Protein AF-A0A7X8DKM2-F1 (afdb_monomer_lite)

Structure (mmCIF, N/CA/C/O backbone):
data_AF-A0A7X8DKM2-F1
#
_entry.id   AF-A0A7X8DKM2-F1
#
loop_
_atom_site.group_PDB
_atom_site.id
_atom_site.type_symbol
_atom_site.label_atom_id
_atom_site.label_alt_id
_atom_site.label_comp_id
_atom_site.label_asym_id
_atom_site.label_entity_id
_atom_site.label_seq_id
_atom_site.pdbx_PDB_ins_code
_atom_site.Cartn_x
_atom_site.Cartn_y
_atom_site.Cartn_z
_atom_site.occupancy
_atom_site.B_iso_or_equiv
_atom_site.auth_seq_id
_atom_site.auth_comp_id
_atom_site.auth_asym_id
_atom_site.auth_atom_id
_atom_site.pdbx_PDB_model_num
ATOM 1 N N . MET A 1 1 ? -3.247 -7.849 16.968 1.00 78.31 1 MET A N 1
ATOM 2 C CA . MET A 1 1 ? -2.980 -7.358 15.602 1.00 78.31 1 MET A CA 1
ATOM 3 C C . MET A 1 1 ? -3.725 -6.043 15.454 1.00 78.31 1 MET A C 1
ATOM 5 O O . MET A 1 1 ? -4.864 -5.984 15.901 1.00 78.31 1 MET A O 1
ATOM 9 N N . THR A 1 2 ? -3.074 -4.978 14.987 1.00 96.12 2 THR A N 1
ATOM 10 C CA . THR A 1 2 ? -3.753 -3.692 14.751 1.00 96.12 2 THR A CA 1
ATOM 11 C C . THR A 1 2 ? -4.358 -3.680 13.351 1.00 96.12 2 THR A C 1
ATOM 13 O O . THR A 1 2 ? -3.912 -4.419 12.474 1.00 96.12 2 THR A O 1
ATOM 16 N N . LYS A 1 3 ? -5.343 -2.811 13.122 1.00 97.44 3 LYS A N 1
ATOM 17 C CA . LYS A 1 3 ? -5.938 -2.609 11.795 1.00 97.44 3 LYS A CA 1
ATOM 18 C C . LYS A 1 3 ? -4.900 -2.169 10.763 1.00 97.44 3 LYS A C 1
ATOM 20 O O . LYS A 1 3 ? -4.917 -2.617 9.622 1.00 97.44 3 LYS A O 1
ATOM 25 N N . GLU A 1 4 ? -3.977 -1.311 11.182 1.00 98.25 4 GLU A N 1
ATOM 26 C CA . GLU A 1 4 ? -2.826 -0.876 10.397 1.00 98.25 4 GLU A CA 1
ATOM 27 C C . GLU A 1 4 ? -1.969 -2.070 9.968 1.00 98.25 4 GLU A C 1
ATOM 29 O O . GLU A 1 4 ? -1.613 -2.178 8.796 1.00 98.25 4 GLU A O 1
ATOM 34 N N . GLN A 1 5 ? -1.695 -2.995 10.894 1.00 98.00 5 GLN A N 1
ATOM 35 C CA . GLN A 1 5 ? -0.917 -4.191 10.593 1.00 98.00 5 GLN A CA 1
ATOM 36 C C . GLN A 1 5 ? -1.647 -5.099 9.600 1.00 98.00 5 GLN A C 1
ATOM 38 O O . GLN A 1 5 ? -1.021 -5.562 8.660 1.00 98.00 5 GLN A O 1
ATOM 43 N N . GLU A 1 6 ? -2.964 -5.294 9.732 1.00 98.25 6 GLU A N 1
ATOM 44 C CA . GLU A 1 6 ? -3.740 -6.103 8.775 1.00 98.25 6 GLU A CA 1
ATOM 45 C C . GLU A 1 6 ? -3.677 -5.551 7.343 1.00 98.25 6 GLU A C 1
ATOM 47 O O . GLU A 1 6 ? -3.551 -6.319 6.387 1.00 98.25 6 GLU A O 1
ATOM 52 N N . ILE A 1 7 ? -3.753 -4.224 7.188 1.00 98.31 7 ILE A N 1
ATOM 53 C CA . ILE A 1 7 ? -3.610 -3.558 5.885 1.00 98.31 7 ILE A CA 1
ATOM 54 C C . ILE A 1 7 ? -2.193 -3.752 5.345 1.00 98.31 7 ILE A C 1
ATOM 56 O O . ILE A 1 7 ? -2.018 -4.094 4.174 1.00 98.31 7 ILE A O 1
ATOM 60 N N . MET A 1 8 ? -1.182 -3.520 6.185 1.00 98.31 8 MET A N 1
ATOM 61 C CA . MET A 1 8 ? 0.214 -3.645 5.778 1.00 98.31 8 MET A CA 1
ATOM 62 C C . MET A 1 8 ? 0.561 -5.080 5.398 1.00 98.31 8 MET A C 1
ATOM 64 O O . MET A 1 8 ? 1.169 -5.269 4.350 1.00 98.31 8 MET A O 1
ATOM 68 N N . ASP A 1 9 ? 0.125 -6.073 6.171 1.00 98.44 9 ASP A N 1
ATOM 69 C CA . ASP A 1 9 ? 0.341 -7.495 5.892 1.00 98.44 9 ASP A CA 1
ATOM 70 C C . ASP A 1 9 ? -0.295 -7.890 4.558 1.00 98.44 9 ASP A C 1
ATOM 72 O O . ASP A 1 9 ? 0.364 -8.498 3.716 1.00 98.44 9 ASP A O 1
ATOM 76 N N . PHE A 1 10 ? -1.541 -7.467 4.318 1.00 98.62 10 PHE A N 1
ATOM 77 C CA . PHE A 1 10 ? -2.222 -7.701 3.046 1.00 98.62 10 PHE A CA 1
ATOM 78 C C . PHE A 1 10 ? -1.448 -7.116 1.860 1.00 98.62 10 PHE A C 1
ATOM 80 O O . PHE A 1 10 ? -1.180 -7.807 0.876 1.00 98.62 10 PHE A O 1
ATOM 87 N N . LEU A 1 11 ? -1.061 -5.841 1.947 1.00 98.31 11 LEU A N 1
ATOM 88 C CA . LEU A 1 11 ? -0.329 -5.187 0.865 1.00 98.31 11 LEU A CA 1
ATOM 89 C C . LEU A 1 11 ? 1.074 -5.772 0.696 1.00 98.31 11 LEU A C 1
ATOM 91 O O . LEU A 1 11 ? 1.571 -5.826 -0.428 1.00 98.31 11 LEU A O 1
ATOM 95 N N . TYR A 1 12 ? 1.709 -6.236 1.772 1.00 98.50 12 TYR A N 1
ATOM 96 C CA . TYR A 1 12 ? 3.008 -6.892 1.697 1.00 98.50 12 TYR A CA 1
ATOM 97 C C . TYR A 1 12 ? 2.914 -8.246 1.004 1.00 98.50 12 TYR A C 1
ATOM 99 O O . TYR A 1 12 ? 3.721 -8.535 0.125 1.00 98.50 12 TYR A O 1
ATOM 107 N N . GLU A 1 13 ? 1.912 -9.051 1.343 1.00 98.44 13 GLU A N 1
ATOM 108 C CA . GLU A 1 13 ? 1.685 -10.350 0.717 1.00 98.44 13 GLU A CA 1
ATOM 109 C C . GLU A 1 13 ? 1.379 -10.204 -0.778 1.00 98.44 13 GLU A C 1
ATOM 111 O O . GLU A 1 13 ? 1.988 -10.880 -1.608 1.00 98.44 13 GLU A O 1
ATOM 116 N N . LYS A 1 14 ? 0.450 -9.308 -1.132 1.00 98.38 14 LYS A N 1
ATOM 117 C CA . LYS A 1 14 ? -0.089 -9.238 -2.495 1.00 98.38 14 LYS A CA 1
ATOM 118 C C . LYS A 1 14 ? 0.693 -8.329 -3.441 1.00 98.38 14 LYS A C 1
ATOM 120 O O . LYS A 1 14 ? 0.668 -8.554 -4.648 1.00 98.38 14 LYS A O 1
ATOM 125 N N . VAL A 1 15 ? 1.361 -7.293 -2.927 1.00 97.88 15 VAL A N 1
ATOM 126 C CA . VAL A 1 15 ? 1.976 -6.248 -3.764 1.00 97.88 15 VAL A CA 1
ATOM 127 C C . VAL A 1 15 ? 3.442 -6.022 -3.411 1.00 97.88 15 VAL A C 1
ATOM 129 O O . VAL A 1 15 ? 4.318 -6.234 -4.247 1.00 97.88 15 VAL A O 1
ATOM 132 N N . PHE A 1 16 ? 3.747 -5.585 -2.189 1.00 98.25 16 PHE A N 1
ATOM 133 C CA . PHE A 1 16 ? 5.087 -5.096 -1.871 1.00 98.25 16 PHE A CA 1
ATOM 134 C C . PHE A 1 16 ? 6.134 -6.209 -1.828 1.00 98.25 16 PHE A C 1
ATOM 136 O O . PHE A 1 16 ? 7.195 -6.069 -2.431 1.00 98.25 16 PHE A O 1
ATOM 143 N N . GLY A 1 17 ? 5.839 -7.319 -1.156 1.00 98.12 17 GLY A N 1
ATOM 144 C CA . GLY A 1 17 ? 6.728 -8.470 -1.023 1.00 98.12 17 GLY A CA 1
ATOM 145 C C . GLY A 1 17 ? 7.150 -9.049 -2.374 1.00 98.12 17 GLY A C 1
ATOM 146 O O . GLY A 1 17 ? 8.356 -9.149 -2.613 1.00 98.12 17 GLY A O 1
ATOM 147 N N . PRO A 1 18 ? 6.217 -9.363 -3.295 1.00 98.12 18 PRO A N 1
ATOM 148 C CA . PRO A 1 18 ? 6.566 -9.814 -4.642 1.00 98.12 18 PRO A CA 1
ATOM 149 C C . PRO A 1 18 ? 7.517 -8.861 -5.385 1.00 98.12 18 PRO A C 1
ATOM 151 O O . PRO A 1 18 ? 8.461 -9.312 -6.033 1.00 98.12 18 PRO A O 1
ATOM 154 N N . ILE A 1 19 ? 7.328 -7.543 -5.249 1.00 97.94 19 ILE A N 1
ATOM 155 C CA . ILE A 1 19 ? 8.197 -6.540 -5.886 1.00 97.94 19 ILE A CA 1
ATOM 156 C C . ILE A 1 19 ? 9.583 -6.505 -5.235 1.00 97.94 19 ILE A C 1
ATOM 158 O O . ILE A 1 19 ? 10.605 -6.518 -5.923 1.00 97.94 19 ILE A O 1
ATOM 162 N N . LEU A 1 20 ? 9.638 -6.445 -3.904 1.00 98.06 20 LEU A N 1
ATOM 163 C CA . LEU A 1 20 ? 10.892 -6.313 -3.163 1.00 98.06 20 LEU A CA 1
ATOM 164 C C . LEU A 1 20 ? 11.768 -7.566 -3.297 1.00 98.06 20 LEU A C 1
ATOM 166 O O . LEU A 1 20 ? 12.992 -7.447 -3.427 1.00 98.06 20 LEU A O 1
ATOM 170 N N . ASN A 1 21 ? 11.142 -8.742 -3.359 1.00 97.44 21 ASN A N 1
ATOM 171 C CA . ASN A 1 21 ? 11.818 -10.031 -3.493 1.00 97.44 21 ASN A CA 1
ATOM 172 C C . ASN A 1 21 ? 12.158 -10.403 -4.945 1.00 97.44 21 ASN A C 1
ATOM 174 O O . ASN A 1 21 ? 12.975 -11.299 -5.163 1.00 97.44 21 ASN A O 1
ATOM 178 N N . SER A 1 22 ? 11.587 -9.720 -5.943 1.00 96.50 22 SER A N 1
ATOM 179 C CA . SER A 1 22 ? 11.926 -9.958 -7.349 1.00 96.50 22 SER A CA 1
ATOM 180 C C . SER A 1 22 ? 13.401 -9.645 -7.619 1.00 96.50 22 SER A C 1
ATOM 182 O O . SER A 1 22 ? 13.900 -8.572 -7.271 1.00 96.50 22 SER A O 1
ATOM 184 N N . LYS A 1 23 ? 14.118 -10.577 -8.255 1.00 95.19 23 LYS A N 1
ATOM 185 C CA . LYS A 1 23 ? 15.519 -10.377 -8.671 1.00 95.19 23 LYS A CA 1
ATOM 186 C C . LYS A 1 23 ? 15.643 -9.441 -9.874 1.00 95.19 23 LYS A C 1
ATOM 188 O O . LYS A 1 23 ? 16.695 -8.842 -10.062 1.00 95.19 23 LYS A O 1
ATOM 193 N N . GLU A 1 24 ? 14.575 -9.324 -10.653 1.00 93.75 24 GLU A N 1
ATOM 194 C CA . GLU A 1 24 ? 14.538 -8.587 -11.918 1.00 93.75 24 GLU A CA 1
ATOM 195 C C . GLU A 1 24 ? 13.992 -7.167 -11.738 1.00 93.75 24 GLU A C 1
ATOM 197 O O . GLU A 1 24 ? 14.300 -6.284 -12.532 1.00 93.75 24 GLU A O 1
ATOM 202 N N . ALA A 1 25 ? 13.241 -6.911 -10.658 1.00 95.56 25 ALA A N 1
ATOM 203 C CA . ALA A 1 25 ? 12.676 -5.595 -10.392 1.00 95.56 25 ALA A CA 1
ATOM 204 C C . ALA A 1 25 ? 13.776 -4.517 -10.253 1.00 95.56 25 ALA A C 1
ATOM 206 O O . ALA A 1 25 ? 14.636 -4.629 -9.366 1.00 95.56 25 ALA A O 1
ATOM 207 N N . PRO A 1 26 ? 13.716 -3.427 -11.045 1.00 96.12 26 PRO A N 1
ATOM 208 C CA . PRO A 1 26 ? 14.660 -2.321 -10.957 1.00 96.12 26 PRO A CA 1
ATOM 209 C C . PRO A 1 26 ? 14.756 -1.727 -9.549 1.00 96.12 26 PRO A C 1
ATOM 211 O O . PRO A 1 26 ? 13.751 -1.534 -8.859 1.00 96.12 26 PRO A O 1
ATOM 214 N N . LEU A 1 27 ? 15.966 -1.323 -9.146 1.00 96.31 27 LEU A N 1
ATOM 215 C CA . LEU A 1 27 ? 16.201 -0.710 -7.833 1.00 96.31 27 LEU A CA 1
ATOM 216 C C . LEU A 1 27 ? 15.337 0.544 -7.607 1.00 96.31 27 LEU A C 1
ATOM 218 O O . LEU A 1 27 ? 14.855 0.782 -6.503 1.00 96.31 27 LEU A O 1
ATOM 222 N N . SER A 1 28 ? 15.083 1.323 -8.661 1.00 94.94 28 SER A N 1
ATOM 223 C CA . SER A 1 28 ? 14.213 2.504 -8.603 1.00 94.94 28 SER A CA 1
ATOM 224 C C . SER A 1 28 ? 12.762 2.162 -8.241 1.00 94.94 28 SER A C 1
ATOM 226 O O . SER A 1 28 ? 12.125 2.920 -7.509 1.00 94.94 28 SER A O 1
ATOM 228 N N . ILE A 1 29 ? 12.251 1.011 -8.692 1.00 96.31 29 ILE A N 1
ATOM 229 C CA . ILE A 1 29 ? 10.922 0.511 -8.324 1.00 96.31 29 ILE A CA 1
ATOM 230 C C . ILE A 1 29 ? 10.913 0.069 -6.862 1.00 96.31 29 ILE A C 1
ATOM 232 O O . ILE A 1 29 ? 10.033 0.490 -6.110 1.00 96.31 29 ILE A O 1
ATOM 236 N N . LYS A 1 30 ? 11.916 -0.705 -6.430 1.00 97.75 30 LYS A N 1
ATOM 237 C CA . LYS A 1 30 ? 12.027 -1.147 -5.029 1.00 97.75 30 LYS A CA 1
ATOM 238 C C . LYS A 1 30 ? 12.108 0.034 -4.064 1.00 97.75 30 LYS A C 1
ATOM 240 O O . LYS A 1 30 ? 11.423 0.048 -3.046 1.00 97.75 30 LYS A O 1
ATOM 245 N N . ASN A 1 31 ? 12.873 1.065 -4.418 1.00 97.31 31 ASN A N 1
ATOM 246 C CA . ASN A 1 31 ? 12.951 2.301 -3.642 1.00 97.31 31 ASN A CA 1
ATOM 247 C C . ASN A 1 31 ? 11.595 3.015 -3.575 1.00 97.31 31 ASN A C 1
ATOM 249 O O . ASN A 1 31 ? 11.191 3.448 -2.499 1.00 97.31 31 ASN A O 1
ATOM 253 N N . GLY A 1 32 ? 10.861 3.090 -4.691 1.00 94.94 32 GLY A N 1
ATOM 254 C CA . GLY A 1 32 ? 9.498 3.628 -4.710 1.00 94.94 32 GLY A CA 1
ATOM 255 C C . GLY A 1 32 ? 8.545 2.870 -3.779 1.00 94.94 32 GLY A C 1
ATOM 256 O O . GLY A 1 32 ? 7.804 3.495 -3.024 1.00 94.94 32 GLY A O 1
ATOM 257 N N . VAL A 1 33 ? 8.611 1.536 -3.771 1.00 96.75 33 VAL A N 1
ATOM 258 C CA . VAL A 1 33 ? 7.814 0.690 -2.867 1.00 96.75 33 VAL A CA 1
ATOM 259 C C . VAL A 1 33 ? 8.194 0.908 -1.401 1.00 96.75 33 VAL A C 1
ATOM 261 O O . VAL A 1 33 ? 7.309 1.124 -0.578 1.00 96.75 33 VAL A O 1
ATOM 264 N N . ASN A 1 34 ? 9.487 0.939 -1.070 1.00 98.06 34 ASN A N 1
ATOM 265 C CA . ASN A 1 34 ? 9.949 1.201 0.298 1.00 98.06 34 ASN A CA 1
ATOM 266 C C . ASN A 1 34 ? 9.502 2.578 0.816 1.00 98.06 34 ASN A C 1
ATOM 268 O O . ASN A 1 34 ? 9.110 2.700 1.976 1.00 98.06 34 ASN A O 1
ATOM 272 N N . LEU A 1 35 ? 9.491 3.606 -0.040 1.00 96.50 35 LEU A N 1
ATOM 273 C CA . LEU A 1 35 ? 8.953 4.925 0.313 1.00 96.50 35 LEU A CA 1
ATOM 274 C C . LEU A 1 35 ? 7.449 4.872 0.607 1.00 96.50 35 LEU A C 1
ATOM 276 O O . LEU A 1 35 ? 6.984 5.522 1.543 1.00 96.50 35 LEU A O 1
ATOM 280 N N . THR A 1 36 ? 6.687 4.104 -0.173 1.00 95.94 36 THR A N 1
ATOM 281 C CA . THR A 1 36 ? 5.256 3.892 0.075 1.00 95.94 36 THR A CA 1
ATOM 282 C C . THR A 1 36 ? 5.023 3.177 1.404 1.00 95.94 36 THR A C 1
ATOM 284 O O . THR A 1 36 ? 4.216 3.653 2.198 1.00 95.94 36 THR A O 1
ATOM 287 N N . ILE A 1 37 ? 5.769 2.104 1.689 1.00 97.81 37 ILE A N 1
ATOM 288 C CA . ILE A 1 37 ? 5.712 1.382 2.971 1.00 97.81 37 ILE A CA 1
ATOM 289 C C . ILE A 1 37 ? 5.990 2.333 4.137 1.00 97.81 37 ILE A C 1
ATOM 291 O O . ILE A 1 37 ? 5.202 2.393 5.077 1.00 97.81 37 ILE A O 1
ATOM 295 N N . GLY A 1 38 ? 7.075 3.113 4.056 1.00 97.56 38 GLY A N 1
ATOM 296 C CA . GLY A 1 38 ? 7.439 4.079 5.093 1.00 97.56 38 GLY A CA 1
ATOM 297 C C . GLY A 1 38 ? 6.320 5.083 5.371 1.00 97.56 38 GLY A C 1
ATOM 298 O O . GLY A 1 38 ? 5.921 5.250 6.517 1.00 97.56 38 GLY A O 1
ATOM 299 N N . ARG A 1 39 ? 5.738 5.675 4.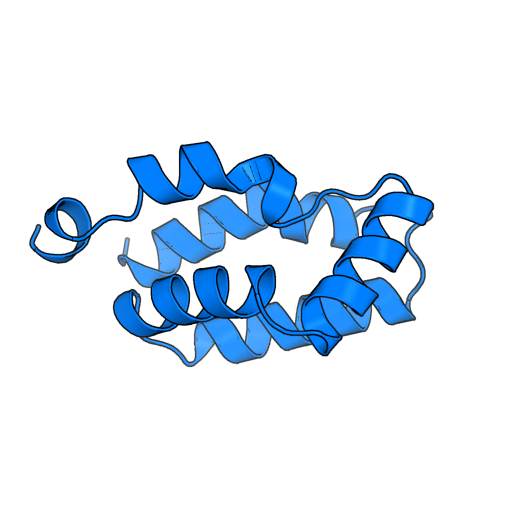318 1.00 95.31 39 ARG A N 1
ATOM 300 C CA . ARG A 1 39 ? 4.602 6.604 4.452 1.00 95.31 39 ARG A CA 1
ATOM 301 C C . ARG A 1 39 ? 3.373 5.944 5.067 1.00 95.31 39 ARG A C 1
ATOM 303 O O . ARG A 1 39 ? 2.717 6.552 5.904 1.00 95.31 39 ARG A O 1
ATOM 310 N N . MET A 1 40 ? 3.035 4.727 4.640 1.00 96.88 40 MET A N 1
ATOM 311 C CA . MET A 1 40 ? 1.864 4.030 5.168 1.00 96.88 40 MET A CA 1
ATOM 312 C C . MET A 1 40 ? 2.041 3.683 6.647 1.00 96.88 40 MET A C 1
ATOM 314 O O . MET A 1 40 ? 1.094 3.870 7.399 1.00 96.88 40 MET A O 1
ATOM 318 N N . ASN A 1 41 ? 3.240 3.297 7.091 1.00 96.94 41 ASN A N 1
ATOM 319 C CA . ASN A 1 41 ? 3.522 3.007 8.504 1.00 96.94 41 ASN A CA 1
ATOM 320 C C . ASN A 1 41 ? 3.308 4.207 9.449 1.00 96.94 41 ASN A C 1
ATOM 322 O O . ASN A 1 41 ? 3.113 4.012 10.645 1.00 96.94 41 ASN A O 1
ATOM 326 N N . GLU A 1 42 ? 3.314 5.440 8.937 1.00 97.19 42 GLU A N 1
ATOM 327 C CA . GLU A 1 42 ? 3.027 6.659 9.713 1.00 97.19 42 GLU A CA 1
ATOM 328 C C . GLU A 1 42 ? 1.524 6.996 9.778 1.00 97.19 42 GLU A C 1
ATOM 330 O O . GLU A 1 42 ? 1.102 7.954 10.438 1.00 97.19 42 GLU A O 1
ATOM 335 N N . PHE A 1 43 ? 0.685 6.248 9.062 1.00 98.00 43 PHE A N 1
ATOM 336 C CA . PHE A 1 43 ? -0.741 6.511 8.937 1.00 98.00 43 PHE A CA 1
ATOM 337 C C . PHE A 1 43 ? -1.575 5.634 9.868 1.00 98.00 43 PHE A C 1
ATOM 339 O O . PHE A 1 43 ? -1.281 4.470 10.104 1.00 98.00 43 PHE A O 1
ATOM 346 N N . SER A 1 44 ? -2.701 6.184 10.330 1.00 98.06 44 SER A N 1
ATOM 347 C CA . SER A 1 44 ? -3.782 5.362 10.873 1.00 98.06 44 SER A CA 1
ATOM 348 C C . SER A 1 44 ? -4.452 4.552 9.763 1.00 98.06 44 SER A C 1
ATOM 350 O O . SER A 1 44 ? -4.429 4.960 8.597 1.00 98.06 44 SER A O 1
ATOM 352 N N . ALA A 1 45 ? -5.152 3.473 10.110 1.00 98.06 45 ALA A N 1
ATOM 353 C CA . ALA A 1 45 ? -5.821 2.593 9.149 1.00 98.06 45 ALA A CA 1
ATOM 354 C C . ALA A 1 45 ? -6.750 3.365 8.192 1.00 98.06 45 ALA A C 1
ATOM 356 O O . ALA A 1 45 ? -6.732 3.175 6.976 1.00 98.06 45 ALA A O 1
ATOM 357 N N . LYS A 1 46 ? -7.500 4.345 8.715 1.00 97.81 46 LYS A N 1
ATOM 358 C CA . LYS A 1 46 ? -8.355 5.223 7.899 1.00 97.81 46 LYS A CA 1
ATOM 359 C C . LYS A 1 46 ? -7.556 6.059 6.891 1.00 97.81 46 LYS A C 1
ATOM 361 O O . LYS A 1 46 ? -8.018 6.284 5.773 1.00 97.81 46 LYS A O 1
ATOM 366 N N . LYS A 1 47 ? -6.375 6.554 7.277 1.00 98.00 47 LYS A N 1
ATOM 367 C CA . LYS A 1 47 ? -5.478 7.291 6.375 1.00 98.00 47 LYS A CA 1
ATOM 368 C C . LYS A 1 47 ? -4.825 6.355 5.353 1.00 98.00 47 LYS A C 1
ATOM 370 O O . LYS A 1 47 ? -4.727 6.754 4.198 1.00 98.00 47 LYS A O 1
ATOM 375 N N . MET A 1 48 ? -4.471 5.123 5.725 1.00 98.19 48 MET A N 1
ATOM 376 C CA . MET A 1 48 ? -3.968 4.103 4.795 1.00 98.19 48 MET A CA 1
ATOM 377 C C . MET A 1 48 ? -4.992 3.770 3.701 1.00 98.19 48 MET A C 1
ATOM 379 O O . MET A 1 48 ? -4.653 3.818 2.522 1.00 98.19 48 MET A O 1
ATOM 383 N N . ILE A 1 49 ? -6.257 3.530 4.066 1.00 97.75 49 ILE A N 1
ATOM 384 C CA . ILE A 1 49 ? -7.345 3.279 3.102 1.00 97.75 49 ILE A CA 1
ATOM 385 C C . ILE A 1 49 ? -7.508 4.469 2.142 1.00 97.75 49 ILE A C 1
ATOM 387 O O . ILE A 1 49 ? -7.563 4.305 0.926 1.00 97.75 49 ILE A O 1
ATOM 391 N N . ARG A 1 50 ? -7.518 5.703 2.665 1.00 96.50 50 ARG A N 1
ATOM 392 C CA . ARG A 1 50 ? -7.579 6.920 1.831 1.00 96.50 50 ARG A CA 1
ATOM 393 C C . ARG A 1 50 ? -6.371 7.074 0.908 1.00 96.50 50 ARG A C 1
ATOM 395 O O . ARG A 1 50 ? -6.521 7.546 -0.221 1.00 96.50 50 ARG A O 1
ATOM 402 N N . TYR A 1 51 ? -5.187 6.710 1.392 1.00 96.19 51 TYR A N 1
ATOM 403 C CA . TYR A 1 51 ? -3.963 6.734 0.605 1.00 96.19 51 TYR A CA 1
ATOM 404 C C . TYR A 1 51 ? -4.040 5.732 -0.549 1.00 96.19 51 TYR A C 1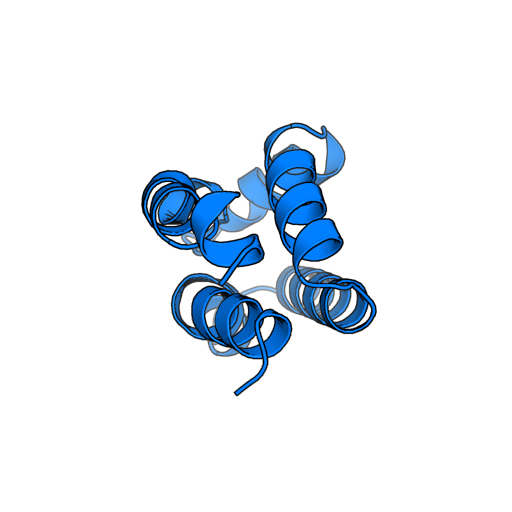
ATOM 406 O O . TYR A 1 51 ? -3.745 6.104 -1.681 1.00 96.19 51 TYR A O 1
ATOM 414 N N . PHE A 1 52 ? -4.520 4.512 -0.286 1.00 96.56 52 PHE A N 1
ATOM 415 C CA . PHE A 1 52 ? -4.746 3.491 -1.308 1.00 96.56 52 PHE A CA 1
ATOM 416 C C . PHE A 1 52 ? -5.653 4.015 -2.433 1.00 96.56 52 PHE A C 1
ATOM 418 O O . PHE A 1 52 ? -5.265 3.981 -3.598 1.00 96.56 52 PHE A O 1
ATOM 425 N N . TRP A 1 53 ? -6.796 4.627 -2.096 1.00 95.31 53 TRP A N 1
ATOM 426 C CA . TRP A 1 53 ? -7.684 5.231 -3.101 1.00 95.31 53 TRP A CA 1
ATOM 427 C C . TRP A 1 53 ? -7.020 6.372 -3.882 1.00 95.31 53 TRP A C 1
ATOM 429 O O . TRP A 1 53 ? -7.145 6.448 -5.102 1.00 95.31 53 TRP A O 1
ATOM 439 N N . SER A 1 54 ? -6.267 7.239 -3.204 1.00 93.75 54 SER A N 1
ATOM 440 C CA . SER A 1 54 ? -5.533 8.334 -3.858 1.00 93.75 54 SER A CA 1
ATOM 441 C C . SER A 1 54 ? -4.461 7.820 -4.828 1.00 93.75 54 SER A C 1
ATOM 443 O O . SER A 1 54 ? -4.234 8.411 -5.887 1.00 93.75 54 SER A O 1
ATOM 445 N N . ALA A 1 55 ? -3.810 6.704 -4.499 1.00 92.50 55 ALA A N 1
ATOM 446 C CA . ALA A 1 55 ? -2.811 6.076 -5.356 1.00 92.50 55 ALA A CA 1
ATOM 447 C C . ALA A 1 55 ? -3.418 5.484 -6.644 1.00 92.50 55 ALA A C 1
ATOM 449 O O . ALA A 1 55 ? -2.711 5.333 -7.633 1.00 92.50 55 ALA A O 1
ATOM 450 N N . LEU A 1 56 ? -4.724 5.216 -6.682 1.00 92.06 56 LEU A N 1
ATOM 451 C CA . LEU A 1 56 ? -5.404 4.764 -7.901 1.00 92.06 56 LEU A CA 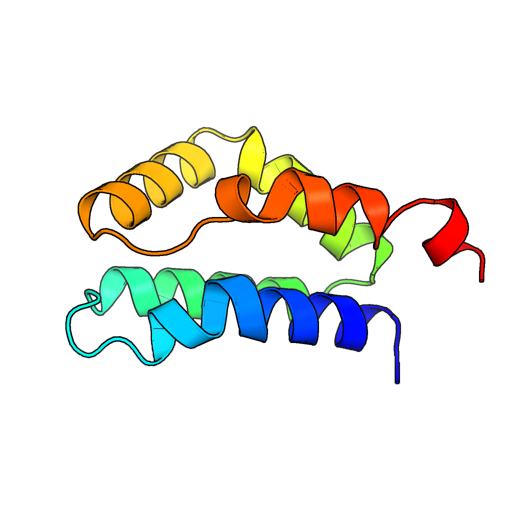1
ATOM 452 C C . LEU A 1 56 ? -5.840 5.918 -8.817 1.00 92.06 56 LEU A C 1
ATOM 454 O O . LEU A 1 56 ? -6.091 5.702 -9.999 1.00 92.06 56 LEU A O 1
ATOM 458 N N . ALA A 1 57 ? -5.932 7.140 -8.289 1.00 89.62 57 ALA A N 1
ATOM 459 C CA . ALA A 1 57 ? -6.507 8.280 -9.006 1.00 89.62 57 ALA A CA 1
ATOM 460 C C . ALA A 1 57 ? -5.485 9.353 -9.420 1.00 89.62 57 ALA A C 1
ATOM 462 O O . ALA A 1 57 ? -5.776 10.173 -10.286 1.00 89.62 57 ALA A O 1
ATOM 463 N N . THR A 1 58 ? -4.305 9.398 -8.796 1.00 90.12 58 THR A N 1
ATOM 464 C CA . THR A 1 58 ? -3.340 10.490 -9.017 1.00 90.12 58 THR A CA 1
ATOM 465 C C . THR A 1 58 ? -2.359 10.198 -10.152 1.00 90.12 58 THR A C 1
ATOM 467 O O . THR A 1 58 ? -1.801 9.105 -10.243 1.00 90.12 58 THR A O 1
ATOM 470 N N . ASP A 1 59 ? -2.053 11.211 -10.970 1.00 87.31 59 ASP A N 1
ATOM 471 C CA . ASP A 1 59 ? -1.159 11.086 -12.134 1.00 87.31 59 ASP A CA 1
ATOM 472 C C . ASP A 1 59 ? 0.206 10.474 -11.804 1.00 87.31 59 ASP A C 1
ATOM 474 O O . ASP A 1 59 ? 0.734 9.653 -12.557 1.00 87.31 59 ASP A O 1
ATOM 478 N N . ASN A 1 60 ? 0.798 10.864 -10.672 1.00 84.75 60 ASN A N 1
ATOM 479 C CA . ASN A 1 60 ? 2.095 10.339 -10.249 1.00 84.75 60 ASN A CA 1
ATOM 480 C C . ASN A 1 60 ? 2.025 8.845 -9.921 1.00 84.75 60 ASN A C 1
ATOM 482 O O . ASN A 1 60 ? 2.935 8.096 -10.283 1.00 84.75 60 ASN A O 1
ATOM 486 N N . ALA A 1 61 ? 0.946 8.404 -9.279 1.00 85.81 61 ALA A N 1
ATOM 487 C CA . ALA A 1 61 ? 0.756 7.004 -8.944 1.00 85.81 61 ALA A CA 1
ATOM 488 C C . ALA A 1 61 ? 0.390 6.175 -10.186 1.00 85.81 61 ALA A C 1
ATOM 490 O O . ALA A 1 61 ? 0.971 5.112 -10.390 1.00 85.81 61 ALA A O 1
ATOM 491 N N . ILE A 1 62 ? -0.417 6.718 -11.105 1.00 90.31 62 ILE A N 1
ATOM 492 C CA . ILE A 1 62 ? -0.701 6.104 -12.413 1.00 90.31 62 ILE A CA 1
ATOM 493 C C . ILE A 1 62 ? 0.591 5.928 -13.228 1.00 90.31 62 ILE A C 1
ATOM 495 O O . ILE A 1 62 ? 0.825 4.871 -13.818 1.00 90.31 62 ILE A O 1
ATOM 499 N N . LYS A 1 63 ? 1.476 6.936 -13.252 1.00 93.31 63 LYS A N 1
ATOM 500 C CA . LYS A 1 63 ? 2.793 6.827 -13.906 1.00 93.31 63 LYS A CA 1
ATOM 501 C C . LYS A 1 63 ? 3.647 5.720 -13.286 1.00 93.31 63 LYS A C 1
ATOM 503 O O . LYS A 1 63 ? 4.330 5.014 -14.024 1.00 93.31 63 LYS A O 1
ATOM 508 N N . PHE A 1 64 ? 3.625 5.562 -11.964 1.00 92.88 64 PHE A N 1
ATOM 509 C CA . PHE A 1 64 ? 4.354 4.490 -11.283 1.00 92.88 64 PHE A CA 1
ATOM 510 C C . PHE A 1 64 ? 3.741 3.108 -11.564 1.00 92.88 64 PHE A C 1
ATOM 512 O O . PHE A 1 64 ? 4.469 2.186 -11.921 1.00 92.88 64 PHE A O 1
ATOM 519 N N . SER A 1 65 ? 2.412 2.989 -11.529 1.00 93.31 65 SER A N 1
ATOM 520 C CA . SER A 1 65 ? 1.665 1.775 -11.891 1.00 93.31 65 SER A CA 1
ATOM 521 C C . SER A 1 65 ? 1.979 1.300 -13.315 1.00 93.31 65 SER A C 1
ATOM 523 O O . SER A 1 65 ? 2.210 0.113 -13.540 1.00 93.31 65 SER A O 1
ATOM 525 N N . LYS A 1 66 ? 2.104 2.220 -14.283 1.00 94.56 66 LYS A N 1
ATOM 526 C CA . LYS A 1 66 ? 2.537 1.876 -15.651 1.00 94.56 66 LYS A CA 1
ATOM 527 C C . LYS A 1 66 ? 3.939 1.259 -15.699 1.00 94.56 66 LYS A C 1
ATOM 529 O O . LYS A 1 66 ? 4.156 0.356 -16.500 1.00 94.56 66 LYS A O 1
ATOM 534 N N . LYS A 1 67 ? 4.870 1.717 -14.852 1.00 94.69 67 LYS A N 1
ATOM 535 C CA . LYS A 1 67 ? 6.216 1.124 -14.751 1.00 94.69 67 LYS A CA 1
ATOM 536 C C . LYS A 1 67 ? 6.149 -0.286 -14.179 1.00 94.69 67 LYS A C 1
ATOM 538 O O . LYS A 1 67 ? 6.727 -1.188 -14.762 1.00 94.69 67 LYS A O 1
ATOM 543 N N . LEU A 1 68 ? 5.391 -0.483 -13.099 1.00 95.25 68 LEU A N 1
ATOM 544 C CA . LEU A 1 68 ? 5.169 -1.813 -12.523 1.00 95.25 68 LEU A CA 1
ATOM 545 C C . LEU A 1 68 ? 4.590 -2.780 -13.563 1.00 95.25 68 LEU A C 1
ATOM 547 O O . LEU A 1 68 ? 5.105 -3.879 -13.734 1.00 95.25 68 LEU A O 1
ATOM 551 N N . LYS A 1 69 ? 3.584 -2.335 -14.327 1.00 95.50 69 LYS A N 1
ATOM 552 C CA . LYS A 1 69 ? 2.968 -3.140 -15.387 1.00 95.50 69 LYS A CA 1
ATOM 553 C C . LYS A 1 69 ? 3.962 -3.537 -16.483 1.00 95.50 69 LYS A C 1
ATOM 555 O O . LYS A 1 69 ? 3.910 -4.667 -16.950 1.00 95.50 69 LYS A O 1
ATOM 560 N N . ALA A 1 70 ? 4.839 -2.623 -16.904 1.00 95.00 70 ALA A N 1
ATOM 561 C CA . ALA A 1 70 ? 5.848 -2.904 -17.928 1.00 95.00 70 ALA A CA 1
ATOM 562 C C . ALA A 1 70 ? 6.852 -3.986 -17.488 1.00 95.00 70 ALA A C 1
ATOM 564 O O . ALA A 1 70 ? 7.330 -4.747 -18.320 1.00 95.00 70 ALA A O 1
ATOM 565 N N . GLU A 1 71 ? 7.108 -4.079 -16.183 1.00 94.12 71 GLU A N 1
ATOM 566 C CA . GLU A 1 71 ? 7.983 -5.079 -15.561 1.00 94.12 71 GLU A CA 1
ATOM 567 C C . GLU A 1 71 ? 7.222 -6.346 -15.110 1.00 94.12 71 GLU A C 1
ATOM 569 O O . GLU A 1 71 ? 7.778 -7.177 -14.398 1.00 94.12 71 GLU A O 1
ATOM 574 N N . ASN A 1 72 ? 5.939 -6.498 -15.475 1.00 95.31 72 ASN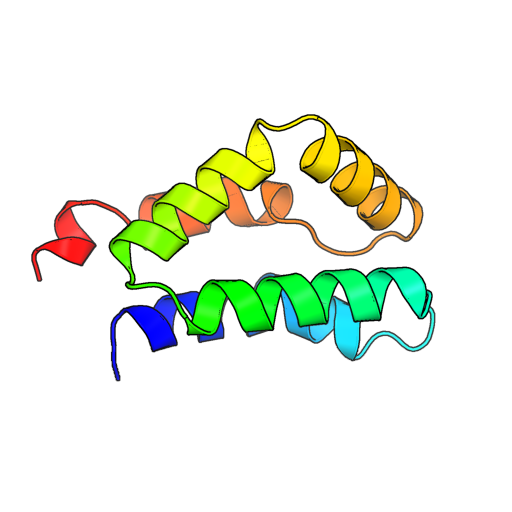 A N 1
ATOM 575 C CA . ASN A 1 72 ? 5.052 -7.581 -15.012 1.00 95.31 72 ASN A CA 1
ATOM 576 C C . ASN A 1 72 ? 4.984 -7.725 -13.476 1.00 95.31 72 ASN A C 1
ATOM 578 O O . ASN A 1 72 ? 4.843 -8.825 -12.942 1.00 95.31 72 ASN A O 1
ATOM 582 N N . LEU A 1 73 ? 5.083 -6.606 -12.756 1.00 96.88 73 LEU A N 1
ATOM 583 C CA . LEU A 1 73 ? 5.008 -6.548 -11.299 1.00 96.88 73 LEU A CA 1
ATOM 584 C C . LEU A 1 73 ? 3.580 -6.232 -10.822 1.00 96.88 73 LEU A C 1
ATOM 586 O O . LEU A 1 73 ? 2.868 -5.493 -11.509 1.00 96.88 73 LEU A O 1
ATOM 590 N N . PRO A 1 74 ? 3.169 -6.728 -9.636 1.00 97.12 74 PRO A N 1
ATOM 591 C CA . PRO A 1 74 ? 1.839 -6.470 -9.093 1.00 97.12 74 PRO A CA 1
ATOM 592 C C . PRO A 1 74 ? 1.647 -5.005 -8.706 1.00 97.12 74 PRO A C 1
ATOM 594 O O . PRO A 1 74 ? 2.596 -4.273 -8.417 1.00 97.12 74 PRO A O 1
ATOM 597 N N . ARG A 1 75 ? 0.388 -4.573 -8.704 1.00 96.12 75 ARG A N 1
ATOM 598 C CA . ARG A 1 75 ? -0.022 -3.177 -8.526 1.00 96.12 75 ARG A CA 1
ATOM 599 C C . ARG A 1 75 ? -1.250 -3.096 -7.629 1.00 96.12 75 ARG A C 1
ATOM 601 O O . ARG A 1 75 ? -1.924 -4.089 -7.378 1.00 96.12 75 ARG A O 1
ATOM 608 N N . PHE A 1 76 ? -1.572 -1.892 -7.164 1.00 96.25 76 PHE A N 1
ATOM 609 C CA . PHE A 1 76 ? -2.759 -1.681 -6.327 1.00 96.25 76 PHE A CA 1
ATOM 610 C C . PHE A 1 76 ? -4.057 -1.982 -7.081 1.00 96.25 76 PHE A C 1
ATOM 612 O O . PHE A 1 76 ? -5.009 -2.475 -6.486 1.00 96.25 76 PHE A O 1
ATOM 619 N N . GLU A 1 77 ? -4.082 -1.745 -8.391 1.00 95.75 77 GLU A N 1
ATOM 620 C CA . GLU A 1 77 ? -5.203 -2.077 -9.269 1.00 95.75 77 GLU 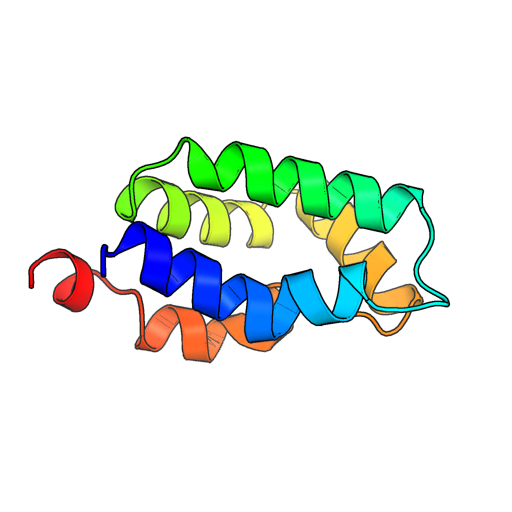A CA 1
ATOM 621 C C . GLU A 1 77 ? -5.524 -3.574 -9.258 1.00 95.75 77 GLU A C 1
ATOM 623 O O . GLU A 1 77 ? -6.688 -3.940 -9.366 1.00 95.75 77 GLU A O 1
ATOM 628 N N . ASP A 1 78 ? -4.510 -4.428 -9.104 1.00 96.75 78 ASP A N 1
ATOM 629 C CA . ASP A 1 78 ? -4.669 -5.881 -9.187 1.00 96.75 78 ASP A CA 1
ATOM 630 C C . ASP A 1 78 ? -5.304 -6.462 -7.907 1.00 96.75 78 ASP A C 1
ATOM 632 O O . ASP A 1 78 ? -5.803 -7.582 -7.911 1.00 96.75 78 ASP A O 1
ATOM 636 N N . VAL A 1 79 ? -5.316 -5.687 -6.816 1.00 97.31 79 VAL A N 1
ATOM 637 C CA . VAL A 1 79 ? -5.870 -6.072 -5.504 1.00 97.31 79 VAL A CA 1
ATOM 638 C C . VAL A 1 79 ? -7.038 -5.183 -5.074 1.00 97.31 79 VAL A C 1
ATOM 640 O O . VAL A 1 79 ? -7.489 -5.257 -3.934 1.00 97.31 79 VAL A O 1
ATOM 643 N N . PHE A 1 80 ? -7.514 -4.313 -5.969 1.00 96.00 80 PHE A N 1
ATOM 644 C CA . PHE A 1 80 ? -8.516 -3.287 -5.679 1.00 96.00 80 PHE A CA 1
ATOM 645 C C . PHE A 1 80 ? -9.804 -3.863 -5.077 1.00 96.00 80 PHE A C 1
ATOM 647 O O . PHE A 1 80 ? -10.275 -3.357 -4.058 1.00 96.00 80 PHE A O 1
ATOM 654 N N . GLU A 1 81 ? -10.365 -4.899 -5.706 1.00 97.00 81 GLU A N 1
ATOM 655 C CA . GLU A 1 81 ? -11.649 -5.485 -5.301 1.00 97.00 81 GLU A CA 1
ATOM 656 C C . GLU A 1 81 ? -11.534 -6.127 -3.914 1.00 97.00 81 GLU A C 1
ATOM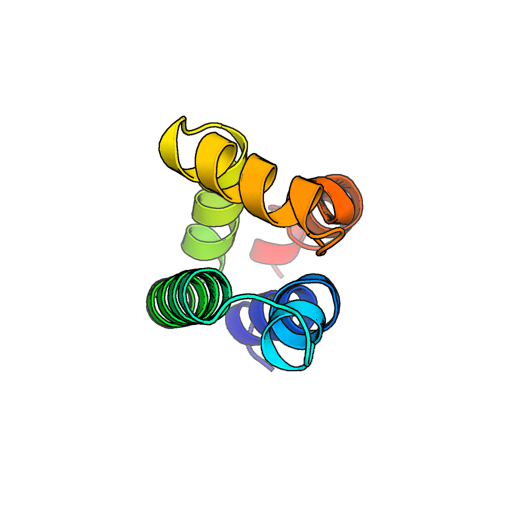 658 O O . GLU A 1 81 ? -12.268 -5.761 -2.999 1.00 97.00 81 GLU A O 1
ATOM 663 N N . GLU A 1 82 ? -10.522 -6.976 -3.713 1.00 98.12 82 GLU A N 1
ATOM 664 C CA . GLU A 1 82 ? -10.268 -7.632 -2.425 1.00 98.12 82 GLU A CA 1
ATOM 665 C C . GLU A 1 82 ? -9.972 -6.612 -1.312 1.00 98.12 82 GLU A C 1
ATOM 667 O O . GLU A 1 82 ? -10.490 -6.729 -0.199 1.00 98.12 82 GLU A O 1
ATOM 672 N N . PHE A 1 83 ? -9.188 -5.568 -1.609 1.00 98.19 83 PHE A N 1
ATOM 673 C CA . PHE A 1 83 ? -8.911 -4.498 -0.652 1.00 98.19 83 PHE A CA 1
ATOM 674 C C . PHE A 1 83 ? -10.197 -3.769 -0.247 1.00 98.19 83 PHE A C 1
ATOM 676 O O . PHE A 1 83 ? -10.408 -3.500 0.936 1.00 98.19 83 PHE A O 1
ATOM 683 N N . ARG A 1 84 ? -11.065 -3.453 -1.218 1.00 96.44 84 ARG A N 1
ATOM 684 C CA . ARG A 1 84 ? -12.340 -2.761 -0.986 1.00 96.44 84 ARG A CA 1
ATOM 685 C C . ARG A 1 84 ? -13.278 -3.582 -0.109 1.00 96.44 84 ARG A C 1
ATOM 687 O O . ARG A 1 84 ? -13.888 -3.023 0.802 1.00 96.44 84 ARG A O 1
ATOM 694 N N . ASP A 1 85 ? -13.383 -4.876 -0.377 1.00 97.56 85 ASP A N 1
ATOM 695 C CA . ASP A 1 85 ? -14.294 -5.761 0.345 1.00 97.56 85 ASP A CA 1
ATOM 696 C C . ASP A 1 85 ? -13.814 -6.010 1.776 1.00 97.56 85 ASP A C 1
ATOM 698 O O . ASP A 1 85 ? -14.617 -6.030 2.711 1.00 97.56 85 ASP A O 1
ATOM 702 N N . ARG A 1 86 ? -12.495 -6.123 1.973 1.00 97.75 86 ARG A N 1
ATOM 703 C CA . ARG A 1 86 ? -11.892 -6.407 3.279 1.00 97.75 86 ARG A CA 1
ATOM 704 C C . ARG A 1 86 ? -11.752 -5.172 4.172 1.00 97.75 86 ARG A C 1
ATOM 706 O O . ARG A 1 86 ? -12.027 -5.254 5.369 1.00 97.75 86 ARG A O 1
ATOM 713 N N . PHE A 1 87 ? -11.328 -4.035 3.618 1.00 97.69 87 PHE A N 1
ATOM 714 C CA . PHE A 1 87 ? -10.961 -2.831 4.375 1.00 97.69 87 PHE A CA 1
ATOM 715 C C . PHE A 1 87 ? -11.931 -1.676 4.108 1.00 97.69 87 PHE A C 1
ATOM 717 O O . PHE A 1 87 ? -11.615 -0.686 3.444 1.00 97.69 87 PHE A O 1
ATOM 724 N N . ASN A 1 88 ? -13.133 -1.805 4.665 1.00 94.12 88 ASN A N 1
ATOM 725 C CA . ASN A 1 88 ? -14.233 -0.857 4.495 1.00 94.12 88 ASN A CA 1
ATOM 726 C C . ASN A 1 88 ? -14.643 -0.170 5.815 1.00 94.12 88 ASN A C 1
ATOM 728 O O . ASN A 1 88 ? -14.056 -0.389 6.878 1.00 94.12 88 ASN A O 1
ATOM 732 N N . ASP A 1 89 ? -15.666 0.686 5.748 1.00 93.25 89 ASP A N 1
ATOM 733 C CA . ASP A 1 89 ? -16.165 1.439 6.904 1.00 93.25 89 ASP A CA 1
ATOM 734 C C . ASP A 1 89 ? -16.747 0.547 8.011 1.00 93.25 89 ASP A C 1
ATOM 736 O O . ASP A 1 89 ? -16.674 0.915 9.184 1.00 93.25 89 ASP A O 1
ATOM 740 N N . GLU A 1 90 ? -17.315 -0.616 7.680 1.00 95.38 90 GLU A N 1
ATOM 741 C CA . GLU A 1 90 ? -17.782 -1.574 8.687 1.00 95.38 90 GLU A CA 1
ATOM 742 C C . GLU A 1 90 ? -16.601 -2.204 9.417 1.00 95.38 90 GLU A C 1
ATOM 744 O O . GLU A 1 90 ? -16.609 -2.295 10.643 1.00 95.38 90 GLU A O 1
ATOM 749 N N . TRP A 1 91 ? -15.555 -2.581 8.678 1.00 97.06 91 TRP A N 1
ATOM 750 C CA . TRP A 1 91 ? -14.320 -3.083 9.266 1.00 97.06 91 TRP A CA 1
ATOM 751 C C . TRP A 1 91 ? -13.644 -2.028 10.145 1.00 97.06 91 TRP A C 1
ATOM 753 O O . TRP A 1 91 ? -13.174 -2.378 11.221 1.00 97.06 91 TRP A O 1
ATOM 763 N N . LEU A 1 92 ? -13.643 -0.743 9.769 1.00 95.25 92 LEU A N 1
ATOM 764 C CA . LEU A 1 92 ? -13.071 0.332 10.596 1.00 95.25 92 LEU A CA 1
ATOM 765 C C . LEU A 1 92 ? -13.794 0.538 11.937 1.00 95.25 92 LEU A C 1
ATOM 767 O O . LEU A 1 92 ? -13.168 1.021 12.878 1.00 95.25 92 LEU A O 1
ATOM 771 N N . LYS A 1 93 ? -15.092 0.218 12.018 1.00 93.31 93 LYS A N 1
ATOM 772 C CA . LYS A 1 93 ? -15.915 0.395 13.229 1.00 93.31 93 LYS A CA 1
ATOM 773 C C . LYS A 1 93 ? -15.802 -0.759 14.231 1.00 93.31 93 LYS A C 1
ATOM 775 O O . LYS A 1 93 ? -16.179 -0.561 15.382 1.00 93.31 93 LYS A O 1
ATOM 780 N N . LYS A 1 94 ? -15.358 -1.936 13.783 1.00 86.75 94 LYS A N 1
ATOM 781 C CA . LYS A 1 94 ? -15.114 -3.119 14.627 1.00 86.75 94 LYS A CA 1
ATOM 782 C C . LYS A 1 94 ? -13.849 -2.946 15.452 1.00 86.75 94 LYS A C 1
ATOM 784 O O . LYS A 1 94 ? -13.861 -3.343 16.629 1.00 86.75 94 LYS A O 1
#

Secondary structure (DSSP, 8-state):
--HHHHHHHHHIIIIIHHHHH-SSS-HHHHHHHHHHHHHHHTS-HHHHHHHHHHHHHSHHHHHHHHHHHHTT---GGGGHHHHHHHSSHHHHH-

Foldseek 3Di:
DALLVVLLVVCCVQALVQQCPDPQRDPVLNVVSVVVSVVSVVDDLVVNLVVLVCLVPDPVSVVSVVVCVVVVGDDSVVCVVVCDVQRDPVNVVD

Sequence (94 aa):
MTKEQEIMDFLYEKVFGPILNSKEAPLSIKNGVNLTIGRMNEFSAKKMIRYFWSALATDNAIKFSKKLKAENLPRFEDVFEEFRDRFNDEWLKK

Radius of gyration: 13.0 Å; chains: 1; bounding box: 34×22×34 Å

pLDDT: mean 95.68, std 3.36, range [78.31, 98.62]